Protein AF-K2N006-F1 (afdb_monomer_lite)

Foldseek 3Di:
DDPPPPPPPDDPVLLVQLQVCQVVQDALVVSQVVCVVVVHHDDSVNSVVSCVVVVGDHHNHD

pLDDT: mean 83.25, std 17.06, range [36.38, 95.44]

Organism: NCBI:txid1231190

Structure (mmCIF, N/CA/C/O backbone):
data_AF-K2N006-F1
#
_entry.id   AF-K2N006-F1
#
loop_
_atom_site.group_PDB
_atom_site.id
_atom_site.type_symbol
_atom_site.label_atom_id
_atom_site.label_alt_id
_atom_site.label_comp_id
_atom_site.label_asym_id
_atom_site.label_entity_id
_atom_site.label_seq_id
_atom_site.pdbx_PDB_ins_code
_atom_site.Cartn_x
_atom_site.Cartn_y
_atom_site.Cartn_z
_atom_site.occupancy
_atom_site.B_iso_or_equiv
_atom_site.auth_seq_id
_atom_site.auth_comp_id
_atom_site.auth_asym_id
_atom_site.auth_atom_id
_atom_site.pdbx_PDB_model_num
ATOM 1 N N . MET A 1 1 ? -17.308 -20.469 -2.224 1.00 36.38 1 MET A N 1
ATOM 2 C CA . MET A 1 1 ? -16.116 -20.250 -3.070 1.00 36.38 1 MET A CA 1
ATOM 3 C C . MET A 1 1 ? -15.358 -19.056 -2.515 1.00 36.38 1 MET A C 1
ATOM 5 O O . MET A 1 1 ? -15.795 -17.933 -2.699 1.00 36.38 1 MET A O 1
ATOM 9 N N . THR A 1 2 ? -14.293 -19.289 -1.753 1.00 41.12 2 THR A N 1
ATOM 10 C CA . THR A 1 2 ? -13.426 -18.235 -1.207 1.00 41.12 2 THR A CA 1
ATOM 11 C C . THR A 1 2 ? -12.230 -18.081 -2.135 1.00 41.12 2 THR A C 1
ATOM 13 O O . THR A 1 2 ? -11.282 -18.861 -2.082 1.00 41.12 2 THR A O 1
ATOM 16 N N . THR A 1 3 ? -12.287 -17.099 -3.029 1.00 39.34 3 THR A N 1
ATOM 17 C CA . THR A 1 3 ? -11.161 -16.711 -3.881 1.00 39.34 3 THR A CA 1
ATOM 18 C C . THR A 1 3 ? -10.069 -16.105 -3.005 1.00 39.34 3 THR A C 1
ATOM 20 O O . THR A 1 3 ? -10.017 -14.903 -2.767 1.00 39.34 3 THR A O 1
ATOM 23 N N . LYS A 1 4 ? -9.168 -16.958 -2.507 1.00 44.19 4 LYS A N 1
ATOM 24 C CA . LYS A 1 4 ? -7.852 -16.541 -2.022 1.00 44.19 4 LYS A CA 1
ATOM 25 C C . LYS A 1 4 ? -7.027 -16.081 -3.226 1.00 44.19 4 LYS A C 1
ATOM 27 O O . LYS A 1 4 ? -6.188 -16.822 -3.728 1.00 44.19 4 LYS A O 1
ATOM 32 N N . HIS A 1 5 ? -7.248 -14.853 -3.687 1.00 40.41 5 HIS A N 1
ATOM 33 C 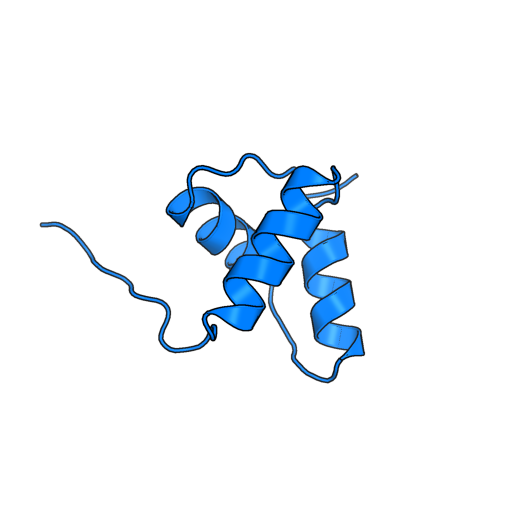CA . HIS A 1 5 ? -6.257 -14.145 -4.492 1.00 40.41 5 HIS A CA 1
ATOM 34 C C . HIS A 1 5 ? -5.152 -13.655 -3.554 1.00 40.41 5 HIS A C 1
ATOM 36 O O . HIS A 1 5 ? -5.042 -12.469 -3.267 1.00 40.41 5 HIS A O 1
ATOM 42 N N . LEU A 1 6 ? -4.333 -14.577 -3.036 1.00 42.47 6 LEU A N 1
ATOM 43 C CA . LEU A 1 6 ? -3.065 -14.178 -2.437 1.00 42.47 6 LEU A CA 1
ATOM 44 C C . LEU A 1 6 ? -2.219 -13.573 -3.561 1.00 42.47 6 LEU A C 1
ATOM 46 O O . LEU A 1 6 ? -1.715 -14.280 -4.432 1.00 42.47 6 LEU A O 1
ATOM 50 N N . ASN A 1 7 ? -2.136 -12.244 -3.554 1.00 45.34 7 ASN A N 1
ATOM 51 C CA . ASN A 1 7 ? -1.252 -11.429 -4.374 1.00 45.34 7 ASN A CA 1
ATOM 52 C C . ASN A 1 7 ? 0.200 -11.914 -4.215 1.00 45.34 7 ASN A C 1
ATOM 54 O O . ASN A 1 7 ? 0.942 -11.406 -3.381 1.00 45.34 7 ASN A O 1
ATOM 58 N N . LEU A 1 8 ? 0.633 -12.855 -5.058 1.00 47.88 8 LEU A N 1
ATOM 59 C CA . LEU A 1 8 ? 2.007 -13.377 -5.141 1.00 47.88 8 LEU A CA 1
ATOM 60 C C . LEU A 1 8 ? 3.071 -12.311 -5.514 1.00 47.88 8 LEU A C 1
ATOM 62 O O . LEU A 1 8 ? 4.221 -12.663 -5.754 1.00 47.88 8 LEU A O 1
ATOM 66 N N . LYS A 1 9 ? 2.722 -11.015 -5.580 1.00 65.44 9 LYS A N 1
ATOM 67 C CA . LYS A 1 9 ? 3.629 -9.914 -5.960 1.00 65.44 9 LYS A CA 1
ATOM 68 C C . LYS A 1 9 ? 4.104 -9.032 -4.805 1.00 65.44 9 LYS A C 1
ATOM 70 O O . LYS A 1 9 ? 5.144 -8.392 -4.949 1.00 65.44 9 LYS A O 1
ATOM 75 N N . PHE A 1 10 ? 3.385 -8.979 -3.684 1.00 69.44 10 PHE A N 1
ATOM 76 C CA . PHE A 1 10 ? 3.784 -8.142 -2.551 1.00 69.44 10 PHE A CA 1
ATOM 77 C C . PHE A 1 10 ? 4.494 -8.977 -1.495 1.00 69.44 10 PHE A C 1
ATOM 79 O O . PHE A 1 10 ? 3.946 -9.952 -0.984 1.00 69.44 10 PHE A O 1
ATOM 86 N N . SER A 1 11 ? 5.720 -8.583 -1.155 1.00 83.12 11 SER A N 1
ATOM 87 C CA . SER A 1 11 ? 6.390 -9.148 0.012 1.00 83.12 11 SER A CA 1
ATOM 88 C C . SER A 1 11 ? 5.693 -8.673 1.291 1.00 83.12 11 SER A C 1
ATOM 90 O O . SER A 1 11 ? 5.034 -7.630 1.297 1.00 83.12 11 SER A O 1
ATOM 92 N N . VAL A 1 12 ? 5.904 -9.386 2.401 1.00 84.12 12 VAL A N 1
ATOM 93 C CA . VAL A 1 12 ? 5.418 -8.970 3.733 1.00 84.12 12 VAL A CA 1
ATOM 94 C C . VAL A 1 12 ? 5.838 -7.524 4.047 1.00 84.12 12 VAL A C 1
ATOM 96 O O . VAL A 1 12 ? 5.035 -6.719 4.519 1.00 84.12 12 VAL A O 1
ATOM 99 N N . LYS A 1 13 ? 7.070 -7.156 3.671 1.00 85.44 13 LYS A N 1
ATOM 100 C CA . LYS A 1 13 ? 7.613 -5.801 3.833 1.00 85.44 13 LYS A CA 1
ATOM 101 C C . LYS A 1 13 ? 6.810 -4.744 3.067 1.00 85.44 13 LYS A C 1
ATOM 103 O O . LYS A 1 13 ? 6.651 -3.627 3.553 1.00 85.44 13 LYS A O 1
ATOM 108 N N . ASP A 1 14 ? 6.293 -5.083 1.889 1.00 88.06 14 ASP A N 1
ATOM 109 C CA . ASP A 1 14 ? 5.503 -4.152 1.080 1.00 88.06 14 ASP A CA 1
ATOM 110 C C . ASP A 1 14 ? 4.104 -3.972 1.650 1.00 88.06 14 ASP A C 1
ATOM 112 O O . ASP A 1 14 ? 3.618 -2.846 1.744 1.00 88.06 14 ASP A O 1
ATOM 116 N N . THR A 1 15 ? 3.478 -5.066 2.087 1.00 88.69 15 THR A N 1
ATOM 117 C CA . THR A 1 15 ? 2.170 -5.002 2.746 1.00 88.69 15 THR A CA 1
ATOM 118 C C . THR A 1 15 ? 2.233 -4.203 4.048 1.00 88.69 15 THR A C 1
ATOM 120 O O . THR A 1 15 ? 1.335 -3.403 4.315 1.00 88.69 15 THR A O 1
ATOM 123 N N . ASP A 1 16 ? 3.322 -4.323 4.816 1.00 91.38 16 ASP A N 1
ATOM 124 C CA . ASP A 1 16 ? 3.536 -3.520 6.024 1.00 91.38 16 ASP A CA 1
ATOM 125 C C . ASP A 1 16 ? 3.774 -2.040 5.703 1.00 91.38 16 ASP A C 1
ATOM 127 O O . ASP A 1 16 ? 3.225 -1.164 6.377 1.00 91.38 16 ASP A O 1
ATOM 131 N N . ALA A 1 17 ? 4.530 -1.735 4.643 1.00 92.38 17 ALA A N 1
ATOM 132 C CA . ALA A 1 17 ? 4.715 -0.361 4.182 1.00 92.38 17 ALA A CA 1
ATOM 133 C C . ALA A 1 17 ? 3.380 0.276 3.758 1.00 92.38 17 ALA A C 1
ATOM 135 O O . ALA A 1 17 ? 3.053 1.370 4.223 1.00 92.38 17 ALA A O 1
ATOM 136 N N . ILE A 1 18 ? 2.573 -0.427 2.952 1.00 92.75 18 ILE A N 1
ATOM 137 C CA . ILE A 1 18 ? 1.236 0.023 2.530 1.00 92.75 18 ILE A CA 1
ATOM 138 C C . ILE A 1 18 ? 0.354 0.291 3.753 1.00 92.75 18 ILE A C 1
ATOM 140 O O . ILE A 1 18 ? -0.228 1.371 3.871 1.00 92.75 18 ILE A O 1
ATOM 144 N N . ARG A 1 19 ? 0.304 -0.654 4.700 1.00 93.31 19 ARG A N 1
ATOM 145 C CA . ARG A 1 19 ? -0.473 -0.527 5.940 1.00 93.31 19 ARG A CA 1
ATOM 146 C C . ARG A 1 19 ? -0.059 0.699 6.749 1.00 93.31 19 ARG A C 1
ATOM 148 O O . ARG A 1 19 ? -0.921 1.464 7.175 1.00 93.31 19 ARG A O 1
ATOM 155 N N . ASN A 1 20 ? 1.239 0.887 6.971 1.00 95.25 20 ASN A N 1
ATOM 156 C CA . ASN A 1 20 ? 1.754 1.999 7.770 1.00 95.25 20 ASN A CA 1
ATOM 157 C C . ASN A 1 20 ? 1.464 3.347 7.103 1.00 95.25 20 ASN A C 1
ATOM 159 O O . ASN A 1 20 ? 1.012 4.283 7.762 1.00 95.25 20 ASN A O 1
ATOM 163 N N . MET A 1 21 ? 1.643 3.433 5.784 1.00 94.44 21 MET A N 1
ATOM 164 C CA . MET A 1 21 ? 1.332 4.643 5.029 1.00 94.44 21 MET A CA 1
ATOM 165 C C . MET A 1 21 ? -0.170 4.957 5.036 1.00 94.44 21 MET A C 1
ATOM 167 O O . MET A 1 21 ? -0.542 6.109 5.268 1.00 94.44 21 MET A O 1
ATOM 171 N N . ALA A 1 22 ? -1.035 3.955 4.866 1.00 93.62 22 ALA A N 1
ATOM 172 C CA . ALA A 1 22 ? -2.483 4.136 4.954 1.00 93.62 22 ALA A CA 1
ATOM 173 C C . ALA A 1 22 ? -2.916 4.599 6.358 1.00 93.62 22 ALA A C 1
ATOM 175 O O . ALA A 1 22 ? -3.668 5.564 6.483 1.00 93.62 22 ALA A O 1
ATOM 176 N N . LYS A 1 23 ? -2.365 3.996 7.424 1.00 92.94 23 LYS A N 1
ATOM 177 C CA . LYS A 1 23 ? -2.614 4.416 8.817 1.00 92.94 23 LYS A CA 1
ATOM 178 C C . LYS A 1 23 ? -2.129 5.837 9.113 1.00 92.94 23 LYS A C 1
ATOM 180 O O . LYS A 1 23 ? -2.753 6.528 9.908 1.00 92.94 23 LYS A O 1
ATOM 185 N N . SER A 1 24 ? -1.068 6.295 8.445 1.00 92.94 24 SER A N 1
ATOM 186 C CA . SER A 1 24 ? -0.602 7.690 8.524 1.00 92.94 24 SER A CA 1
ATOM 187 C C . SER A 1 24 ? -1.475 8.691 7.748 1.00 92.94 24 SER A C 1
ATOM 189 O O . SER A 1 24 ? -1.129 9.864 7.652 1.00 92.94 24 SER A O 1
ATOM 191 N N . GLY A 1 25 ? -2.598 8.243 7.173 1.00 91.50 25 GLY A N 1
ATOM 192 C CA . GLY A 1 25 ? -3.553 9.093 6.463 1.00 91.50 25 GLY A CA 1
ATOM 193 C C . GLY A 1 25 ? -3.220 9.342 4.992 1.00 91.50 25 GLY A C 1
ATOM 194 O O . GLY A 1 25 ? -3.878 10.170 4.359 1.00 91.50 25 GLY A O 1
ATOM 195 N N . ARG A 1 26 ? -2.228 8.640 4.424 1.00 93.81 26 ARG A N 1
ATOM 196 C CA . ARG A 1 26 ? -1.897 8.766 2.999 1.00 93.81 26 ARG A CA 1
ATOM 197 C C . ARG A 1 26 ? -2.972 8.136 2.123 1.00 93.81 26 ARG A C 1
ATOM 199 O O . ARG A 1 26 ? -3.605 7.151 2.490 1.00 93.81 26 ARG A O 1
ATOM 206 N N . THR A 1 27 ? -3.143 8.702 0.936 1.00 95.44 27 THR A N 1
ATOM 207 C CA . THR A 1 27 ? -4.054 8.185 -0.087 1.00 95.44 27 THR A CA 1
ATOM 208 C C . THR A 1 27 ? -3.411 7.018 -0.834 1.00 95.44 27 THR A C 1
ATOM 210 O O . THR A 1 27 ? -2.184 6.918 -0.915 1.00 95.44 27 THR A O 1
ATOM 213 N N . ALA A 1 28 ? -4.228 6.147 -1.421 1.00 94.25 28 ALA A N 1
ATOM 214 C CA . ALA A 1 28 ? -3.764 5.027 -2.230 1.00 94.25 28 ALA A CA 1
ATOM 215 C C . ALA A 1 28 ? -2.895 5.509 -3.405 1.00 94.25 28 ALA A C 1
ATOM 217 O O . ALA A 1 28 ? -1.875 4.894 -3.711 1.00 94.25 28 ALA A O 1
ATOM 218 N N . TYR A 1 29 ? -3.237 6.656 -4.006 1.00 94.56 29 TYR A N 1
ATOM 219 C CA . TYR A 1 29 ? -2.414 7.300 -5.031 1.00 94.56 29 TYR A CA 1
ATOM 220 C C . TYR A 1 29 ? -1.018 7.690 -4.517 1.00 94.56 29 TYR A C 1
ATOM 222 O O . TYR A 1 29 ? -0.011 7.376 -5.151 1.00 94.56 29 TYR A O 1
ATOM 230 N N . ALA A 1 30 ? -0.930 8.319 -3.340 1.00 94.62 30 ALA A N 1
ATOM 231 C CA . ALA A 1 30 ? 0.352 8.717 -2.756 1.00 94.62 30 ALA A CA 1
ATOM 232 C C . ALA A 1 30 ? 1.235 7.510 -2.392 1.00 94.62 30 ALA A C 1
ATOM 234 O O . ALA A 1 30 ? 2.461 7.583 -2.489 1.00 94.62 30 ALA A O 1
ATOM 235 N N . ILE A 1 31 ? 0.618 6.402 -1.978 1.00 94.25 31 ILE A N 1
ATOM 236 C CA . ILE A 1 31 ? 1.310 5.138 -1.700 1.00 94.25 31 ILE A CA 1
ATOM 237 C C . ILE A 1 31 ? 1.848 4.537 -3.002 1.00 94.25 31 ILE A C 1
ATOM 239 O O . ILE A 1 31 ? 3.035 4.232 -3.083 1.00 94.25 31 ILE A O 1
ATOM 243 N N . ALA A 1 32 ? 1.017 4.439 -4.042 1.00 93.44 32 ALA A N 1
ATOM 244 C CA . ALA A 1 32 ? 1.429 3.950 -5.358 1.00 93.44 32 ALA A CA 1
ATOM 245 C C . ALA A 1 32 ? 2.609 4.760 -5.927 1.00 93.44 32 ALA A C 1
ATOM 247 O O . ALA A 1 32 ? 3.611 4.188 -6.357 1.00 93.44 32 ALA A O 1
ATOM 248 N N . LEU A 1 33 ? 2.552 6.094 -5.835 1.00 94.31 33 LEU A N 1
ATOM 249 C CA . LEU A 1 33 ? 3.639 6.972 -6.273 1.00 94.31 33 LEU A CA 1
ATOM 250 C C . LEU A 1 33 ? 4.950 6.713 -5.512 1.00 94.31 33 LEU A C 1
ATOM 252 O O . LEU A 1 33 ? 6.025 6.757 -6.107 1.00 94.31 33 LEU A O 1
ATOM 256 N N . TRP A 1 34 ? 4.886 6.427 -4.208 1.00 94.06 34 TRP A N 1
ATOM 257 C CA . TRP A 1 34 ? 6.075 6.097 -3.417 1.00 94.06 34 TRP A CA 1
ATOM 258 C C . TRP A 1 34 ? 6.758 4.817 -3.914 1.00 94.06 34 TRP A C 1
ATOM 260 O O . TRP A 1 34 ? 7.979 4.802 -4.063 1.00 94.06 34 TRP A O 1
ATOM 270 N N . PHE A 1 35 ? 5.980 3.785 -4.247 1.00 91.50 35 PHE A N 1
ATOM 271 C CA . PHE A 1 35 ? 6.497 2.544 -4.828 1.00 91.50 35 PHE A CA 1
ATOM 272 C C . PHE A 1 35 ? 7.092 2.763 -6.229 1.00 91.50 35 PHE A C 1
ATOM 274 O O . PHE A 1 35 ? 8.200 2.297 -6.504 1.00 91.50 35 PHE A O 1
ATOM 281 N N . ILE A 1 36 ? 6.439 3.567 -7.079 1.00 90.12 36 ILE A N 1
ATOM 282 C CA . ILE A 1 36 ? 6.975 3.947 -8.399 1.00 90.12 36 ILE A CA 1
ATOM 283 C C . ILE A 1 36 ? 8.352 4.615 -8.257 1.00 90.12 36 ILE A C 1
ATOM 285 O O . ILE A 1 36 ? 9.287 4.260 -8.973 1.00 90.12 36 ILE A O 1
ATOM 289 N N . ARG A 1 37 ? 8.521 5.524 -7.286 1.00 90.94 37 ARG A N 1
ATOM 290 C CA . ARG A 1 37 ? 9.810 6.197 -7.018 1.00 90.94 3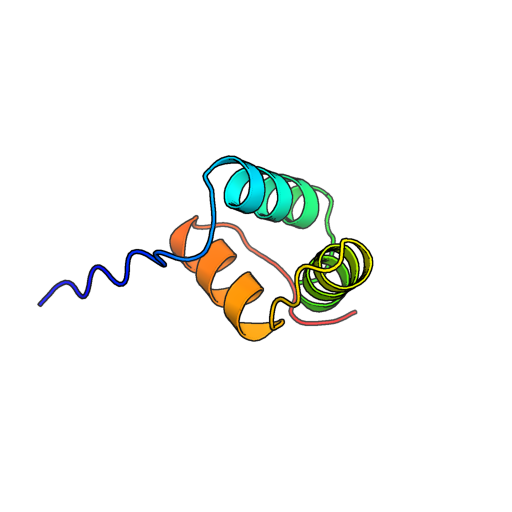7 ARG A CA 1
ATOM 291 C C . ARG A 1 37 ? 10.910 5.254 -6.524 1.00 90.94 37 ARG A C 1
ATOM 293 O O . ARG A 1 37 ? 12.081 5.589 -6.652 1.00 90.94 37 ARG A O 1
ATOM 300 N N . GLN A 1 38 ? 10.548 4.098 -5.978 1.00 89.00 38 GLN A N 1
ATOM 301 C CA . GLN A 1 38 ? 11.475 3.044 -5.549 1.00 89.00 38 GLN A CA 1
ATOM 302 C C . GLN A 1 38 ? 11.840 2.085 -6.702 1.00 89.00 38 GLN A C 1
ATOM 304 O O . GLN A 1 38 ? 12.475 1.061 -6.466 1.00 89.00 38 GLN A O 1
ATOM 309 N N . GLY A 1 39 ? 11.405 2.368 -7.939 1.00 88.00 39 GLY A N 1
ATOM 310 C CA . GLY A 1 39 ? 11.603 1.485 -9.094 1.00 88.00 39 GLY A CA 1
ATOM 311 C C . GLY A 1 39 ? 10.676 0.267 -9.100 1.00 88.00 39 GLY A C 1
ATOM 312 O O . GLY A 1 39 ? 10.927 -0.702 -9.811 1.00 88.00 39 GLY A O 1
ATOM 313 N N . ARG A 1 40 ? 9.608 0.292 -8.295 1.00 85.75 40 ARG A N 1
ATOM 314 C CA . ARG A 1 40 ? 8.666 -0.819 -8.130 1.00 85.75 40 ARG A CA 1
ATOM 315 C C . ARG A 1 40 ? 7.269 -0.326 -8.486 1.00 85.75 40 ARG A C 1
ATOM 317 O O . ARG A 1 40 ? 6.544 0.108 -7.600 1.00 85.75 40 ARG A O 1
ATOM 324 N N . PRO A 1 41 ? 6.888 -0.308 -9.770 1.00 85.44 41 PRO A N 1
ATOM 325 C CA . PRO A 1 41 ? 5.599 0.234 -10.169 1.00 85.44 41 PRO A CA 1
ATOM 326 C C . PRO A 1 41 ? 4.461 -0.586 -9.555 1.00 85.44 41 PRO A C 1
ATOM 328 O O . PRO A 1 41 ? 4.412 -1.805 -9.699 1.00 85.44 41 PRO A O 1
ATOM 331 N N . VAL A 1 42 ? 3.562 0.111 -8.864 1.00 87.69 42 VAL A N 1
ATOM 332 C CA . VAL A 1 42 ? 2.367 -0.440 -8.221 1.00 87.69 42 VAL A CA 1
ATOM 333 C C . VAL A 1 42 ? 1.186 0.419 -8.641 1.00 87.69 42 VAL A C 1
ATOM 335 O O . VAL A 1 42 ? 1.259 1.647 -8.560 1.00 87.69 42 VAL A O 1
ATOM 338 N N . ALA A 1 43 ? 0.095 -0.203 -9.080 1.00 90.25 43 ALA A N 1
ATOM 339 C CA . ALA A 1 43 ? -1.111 0.530 -9.433 1.00 90.25 43 ALA A CA 1
ATOM 340 C C . ALA A 1 43 ? -1.875 0.982 -8.179 1.00 90.25 43 ALA A C 1
ATOM 342 O O . ALA A 1 43 ? -1.931 0.284 -7.167 1.00 90.25 43 ALA A O 1
ATOM 343 N N . THR A 1 44 ? -2.544 2.135 -8.253 1.00 92.06 44 THR A N 1
ATOM 344 C CA . THR A 1 44 ? -3.403 2.620 -7.158 1.00 92.06 44 THR A CA 1
ATOM 345 C C . THR A 1 44 ? -4.497 1.615 -6.788 1.00 92.06 44 THR A C 1
ATOM 347 O O . THR A 1 44 ? -4.777 1.434 -5.606 1.00 92.06 44 THR A O 1
ATOM 350 N N . ASP A 1 45 ? -5.070 0.916 -7.769 1.00 91.00 45 ASP A N 1
ATOM 351 C CA . ASP A 1 45 ? -6.092 -0.106 -7.518 1.00 91.00 45 ASP A CA 1
ATOM 352 C C . ASP A 1 45 ? -5.519 -1.364 -6.834 1.00 91.00 45 ASP A C 1
ATOM 354 O O . ASP A 1 45 ? -6.226 -2.025 -6.074 1.00 91.00 45 ASP A O 1
ATOM 358 N N . GLU A 1 46 ? -4.230 -1.675 -7.030 1.00 89.81 46 GLU A N 1
ATOM 359 C CA . GLU A 1 46 ? -3.554 -2.742 -6.278 1.00 89.81 46 GLU A CA 1
ATOM 360 C C . GLU A 1 46 ? -3.375 -2.348 -4.810 1.00 89.81 46 GLU A C 1
ATOM 362 O O . GLU A 1 46 ? -3.633 -3.162 -3.927 1.00 89.81 46 GLU A O 1
ATOM 367 N N . VAL A 1 47 ? -3.006 -1.090 -4.537 1.00 91.88 47 VAL A N 1
ATOM 368 C CA . VAL A 1 47 ? -2.929 -0.569 -3.162 1.00 91.88 47 VAL A CA 1
ATOM 369 C C . VAL A 1 47 ? -4.291 -0.632 -2.476 1.00 91.88 47 VAL A C 1
ATOM 371 O O . VAL A 1 47 ? -4.366 -1.054 -1.325 1.00 91.88 47 VAL A O 1
ATOM 374 N N . LEU A 1 48 ? -5.363 -0.236 -3.172 1.00 92.12 48 LEU A N 1
ATOM 375 C CA . LEU 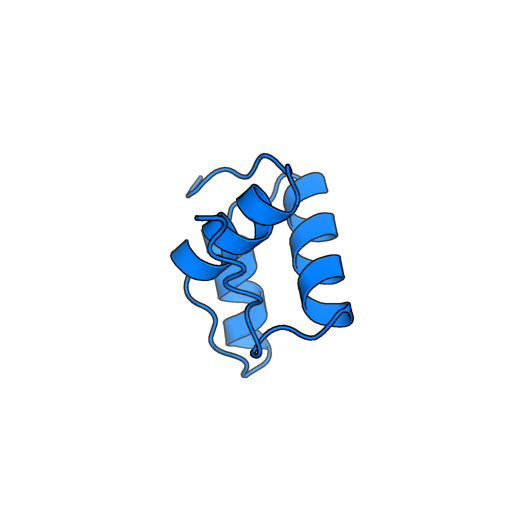A 1 48 ? -6.726 -0.304 -2.638 1.00 92.12 48 LEU A CA 1
ATOM 376 C C . LEU A 1 48 ? -7.100 -1.736 -2.259 1.00 92.12 48 LEU A C 1
ATOM 378 O O . LEU A 1 48 ? -7.496 -1.971 -1.123 1.00 92.12 48 LEU A O 1
ATOM 382 N N . ARG A 1 49 ? -6.875 -2.695 -3.163 1.00 9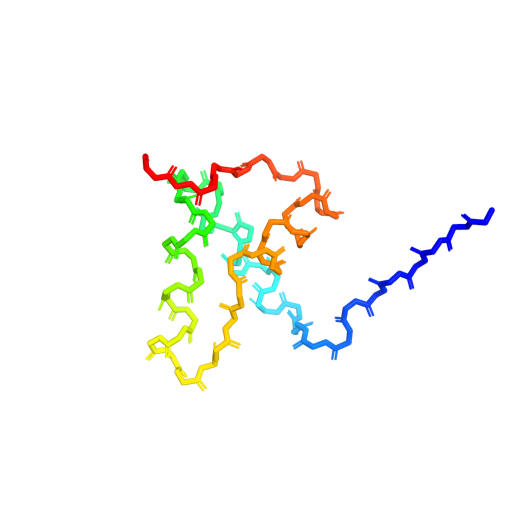0.69 49 ARG A N 1
ATOM 383 C CA . ARG A 1 49 ? -7.156 -4.112 -2.902 1.00 90.69 49 ARG A CA 1
ATOM 384 C C . ARG A 1 49 ? -6.365 -4.646 -1.710 1.00 90.69 49 ARG A C 1
ATOM 386 O O . ARG A 1 49 ? -6.936 -5.299 -0.850 1.00 90.69 49 ARG A O 1
ATOM 393 N N . VAL A 1 50 ? -5.070 -4.333 -1.628 1.00 90.44 50 VAL A N 1
ATOM 394 C CA . VAL A 1 50 ? -4.223 -4.749 -0.499 1.00 90.44 50 VAL A CA 1
ATOM 395 C C . VAL A 1 50 ? -4.724 -4.148 0.817 1.00 90.44 50 VAL A C 1
ATOM 397 O O . VAL A 1 50 ? -4.760 -4.835 1.834 1.00 90.44 50 VAL A O 1
ATOM 400 N N . CYS A 1 51 ? -5.135 -2.880 0.819 1.00 91.50 51 CYS A N 1
ATOM 401 C CA . CYS A 1 51 ? -5.735 -2.244 1.988 1.00 91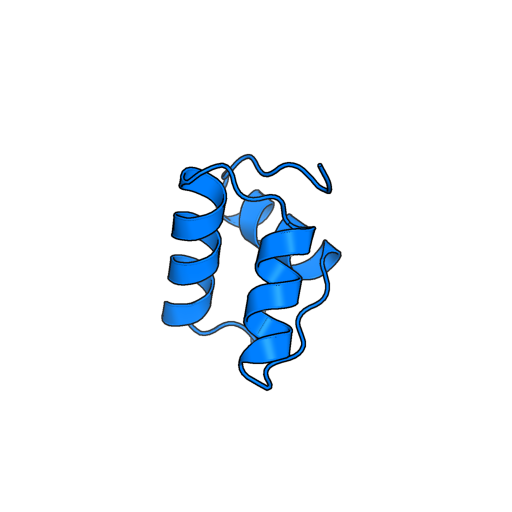.50 51 CYS A CA 1
ATOM 402 C C . CYS A 1 51 ? -7.065 -2.899 2.392 1.00 91.50 51 CYS A C 1
ATOM 404 O O . CYS A 1 51 ? -7.249 -3.168 3.581 1.00 91.50 51 CYS A O 1
ATOM 406 N N . ASP A 1 52 ? -7.938 -3.214 1.433 1.00 91.50 52 ASP A N 1
ATOM 407 C CA . ASP A 1 52 ? -9.213 -3.902 1.672 1.00 91.50 52 ASP A CA 1
ATOM 408 C C . ASP A 1 52 ? -8.998 -5.313 2.241 1.00 91.50 52 ASP A C 1
ATOM 410 O O . ASP A 1 52 ? -9.603 -5.660 3.257 1.00 91.50 52 ASP A O 1
ATOM 414 N N . ASP A 1 53 ? -8.060 -6.084 1.678 1.00 89.62 53 ASP A N 1
ATOM 415 C CA . ASP A 1 53 ? -7.676 -7.419 2.166 1.00 89.62 53 ASP A CA 1
ATOM 416 C C . ASP A 1 53 ? -7.142 -7.375 3.612 1.00 89.62 53 ASP A C 1
ATOM 418 O O . ASP A 1 53 ? -7.294 -8.328 4.378 1.00 89.62 53 ASP A O 1
ATOM 422 N N . MET A 1 54 ? -6.520 -6.258 4.008 1.00 88.44 54 MET A N 1
ATOM 423 C CA . MET A 1 54 ? -6.033 -6.021 5.371 1.00 88.44 54 MET A CA 1
ATOM 424 C C . MET A 1 54 ? -7.081 -5.401 6.310 1.00 88.44 54 MET A C 1
ATOM 426 O O . MET A 1 54 ? -6.780 -5.200 7.489 1.00 88.44 54 MET A O 1
ATOM 430 N N . GLY A 1 55 ? -8.269 -5.041 5.817 1.00 90.12 55 GLY A N 1
ATOM 431 C CA . GLY A 1 55 ? -9.276 -4.303 6.586 1.00 90.12 55 GLY A CA 1
ATOM 432 C C . GLY A 1 55 ? -8.849 -2.875 6.961 1.00 90.12 55 GLY A C 1
ATOM 433 O O . GLY A 1 55 ? -9.297 -2.334 7.973 1.00 90.12 55 GLY A O 1
ATOM 434 N N . VAL A 1 56 ? -7.958 -2.257 6.181 1.00 91.06 56 VAL A N 1
ATOM 435 C CA . VAL A 1 56 ? -7.439 -0.902 6.413 1.00 91.06 56 VAL A CA 1
ATOM 436 C C . VAL A 1 56 ? -8.150 0.084 5.494 1.00 91.06 56 VAL A C 1
ATOM 438 O O . VAL A 1 56 ? -8.038 0.006 4.277 1.00 91.06 56 VAL A O 1
ATOM 441 N N . LYS A 1 57 ? -8.834 1.078 6.069 1.00 89.62 57 LYS A N 1
ATOM 442 C CA . LYS A 1 57 ? -9.459 2.147 5.280 1.00 89.62 57 LYS A CA 1
ATOM 443 C C . LYS A 1 57 ? -8.392 3.066 4.686 1.00 89.62 57 LYS A C 1
ATOM 445 O O . LYS A 1 57 ? -7.593 3.644 5.420 1.00 89.62 57 LYS A O 1
ATOM 450 N N . VAL A 1 58 ? -8.428 3.258 3.370 1.00 93.44 58 VAL A N 1
ATOM 451 C CA . VAL A 1 58 ? -7.568 4.203 2.651 1.00 93.44 58 VAL A CA 1
ATOM 452 C C . VAL A 1 58 ? -8.403 5.006 1.652 1.00 93.44 58 VAL A C 1
ATOM 454 O O . VAL A 1 58 ? -9.327 4.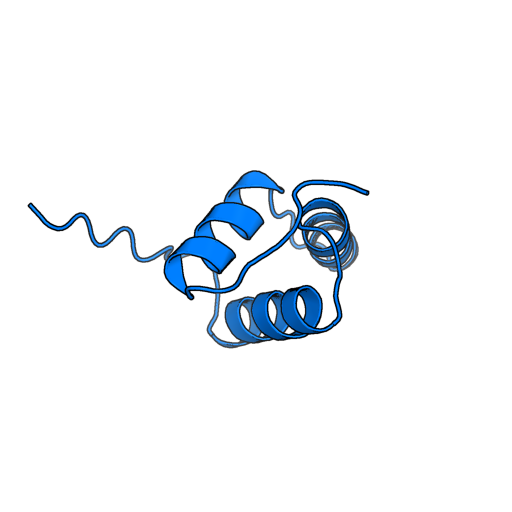486 1.032 1.00 93.44 58 VAL A O 1
ATOM 457 N N . ARG A 1 59 ? -8.102 6.298 1.495 1.00 90.62 59 ARG A N 1
ATOM 458 C CA . ARG A 1 59 ? -8.751 7.147 0.481 1.00 90.62 59 ARG A CA 1
ATOM 459 C C . ARG A 1 59 ? -8.096 6.931 -0.880 1.00 90.62 59 ARG A C 1
ATOM 461 O O . ARG A 1 59 ? -6.875 6.818 -0.943 1.00 90.62 59 ARG A O 1
ATOM 468 N N . LYS A 1 60 ? -8.872 6.915 -1.968 1.00 86.31 60 LYS A N 1
ATOM 469 C CA . LYS A 1 60 ? -8.336 6.726 -3.330 1.00 86.31 60 LYS A CA 1
ATOM 470 C C . LYS A 1 60 ? -7.410 7.880 -3.748 1.00 86.31 60 LYS A C 1
ATOM 472 O O . LYS A 1 60 ? -6.271 7.633 -4.146 1.00 86.31 60 LYS A O 1
ATOM 477 N N . SER A 1 61 ? -7.860 9.120 -3.570 1.00 81.50 61 SER A N 1
ATOM 478 C CA . SER A 1 61 ? -7.130 10.362 -3.869 1.00 81.50 61 SER A CA 1
ATOM 479 C C . SER A 1 61 ? -7.312 11.399 -2.753 1.00 81.50 61 SER A C 1
ATOM 481 O O . SER A 1 61 ? -8.019 11.130 -1.778 1.00 81.50 61 SER A O 1
ATOM 483 N N . ALA A 1 62 ? -6.600 12.529 -2.876 1.00 60.62 62 ALA A N 1
ATOM 484 C CA . ALA A 1 62 ? -6.812 13.714 -2.042 1.00 60.62 62 ALA A CA 1
ATOM 485 C C . ALA A 1 62 ? -8.186 14.332 -2.326 1.00 60.62 62 ALA A C 1
ATOM 487 O O . ALA A 1 62 ? -8.668 14.142 -3.470 1.00 60.62 62 ALA A O 1
#

Radius of gyration: 11.12 Å; chains: 1; bounding box: 28×34×19 Å

Secondary structure (DSSP, 8-state):
-------TT--HHHHHHHHHHHHTT--HHHHHHHHHHTT----HHHHHHHHHHTT----S--

Sequence (62 aa):
MTTKHLNLKFSVKDTDAIRNMAKSGRTAYAIALWFIRQGRPVATDEVLRVCDDMGVKVRKSA